Protein AF-A0A7C4AN97-F1 (afdb_monomer)

Mean predicted aligned error: 13.32 Å

Radius of gyration: 24.74 Å; Cα contacts (8 Å, |Δi|>4): 175; chains: 1; bounding box: 71×52×69 Å

Structure (mmCIF, N/CA/C/O backbone):
data_AF-A0A7C4AN97-F1
#
_entry.id   AF-A0A7C4AN97-F1
#
loop_
_atom_site.group_PDB
_atom_site.id
_atom_site.type_symbol
_atom_site.label_atom_id
_atom_site.label_alt_id
_atom_site.label_comp_id
_atom_site.label_asym_id
_atom_site.label_entity_id
_atom_site.label_seq_id
_atom_site.pdbx_PDB_ins_code
_atom_site.Cartn_x
_atom_site.Cartn_y
_atom_site.Cartn_z
_atom_site.occupancy
_atom_site.B_iso_or_equiv
_atom_site.auth_seq_id
_atom_site.auth_comp_id
_atom_site.auth_asym_id
_atom_site.auth_atom_id
_atom_site.pdbx_PDB_model_num
ATOM 1 N N . MET A 1 1 ? 55.559 36.599 -54.447 1.00 41.19 1 MET A N 1
ATOM 2 C CA . MET A 1 1 ? 54.504 36.939 -53.469 1.00 41.19 1 MET A CA 1
ATOM 3 C C . MET A 1 1 ? 53.638 35.705 -53.299 1.00 41.19 1 MET A C 1
ATOM 5 O O . MET A 1 1 ? 52.957 35.329 -54.240 1.00 41.19 1 MET A O 1
ATOM 9 N N . GLN A 1 2 ? 53.794 34.996 -52.181 1.00 38.94 2 GLN A N 1
ATOM 10 C CA . GLN A 1 2 ? 53.101 33.735 -51.903 1.00 38.94 2 GLN A CA 1
ATOM 11 C C . GLN A 1 2 ? 51.831 34.022 -51.096 1.00 38.94 2 GLN A C 1
ATOM 13 O O . GLN A 1 2 ? 51.881 34.724 -50.089 1.00 38.94 2 GLN A O 1
ATOM 18 N N . HIS A 1 3 ? 50.699 33.504 -51.571 1.00 38.19 3 HIS A N 1
ATOM 19 C CA . HIS A 1 3 ? 49.417 33.540 -50.875 1.00 38.19 3 HIS A CA 1
ATOM 20 C C . HIS A 1 3 ? 49.404 32.491 -49.753 1.00 38.19 3 HIS A C 1
ATOM 22 O O . HIS A 1 3 ? 49.655 31.316 -50.010 1.00 38.19 3 HIS A O 1
ATOM 28 N N . TYR A 1 4 ? 49.073 32.904 -48.529 1.00 45.25 4 TYR A N 1
ATOM 29 C CA . TYR A 1 4 ? 48.691 31.995 -47.446 1.00 45.25 4 TYR A CA 1
ATOM 30 C C . TYR A 1 4 ? 47.183 31.718 -47.534 1.00 45.25 4 TYR A C 1
ATOM 32 O O . TYR A 1 4 ? 46.414 32.683 -47.496 1.00 45.25 4 TYR A O 1
ATOM 40 N N . PRO A 1 5 ? 46.716 30.458 -47.617 1.00 48.88 5 PRO A N 1
ATOM 41 C CA . PRO A 1 5 ? 45.322 30.155 -47.351 1.00 48.88 5 PRO A CA 1
ATOM 42 C C . PRO A 1 5 ? 45.073 29.969 -45.849 1.00 48.88 5 PRO A C 1
ATOM 44 O O . PRO A 1 5 ? 45.893 29.441 -45.098 1.00 48.88 5 PRO A O 1
ATOM 47 N N . LEU A 1 6 ? 43.905 30.468 -45.45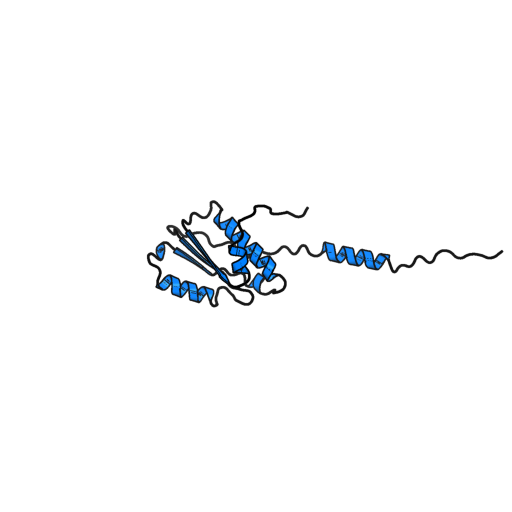9 1.00 47.91 6 LEU A N 1
ATOM 48 C CA . LEU A 1 6 ? 43.354 30.572 -44.119 1.00 47.91 6 LEU A CA 1
ATOM 49 C C . LEU A 1 6 ? 43.103 29.220 -43.437 1.00 47.91 6 LEU A C 1
ATOM 51 O O . LEU A 1 6 ? 42.719 28.238 -44.066 1.00 47.91 6 LEU A O 1
ATOM 55 N N . ALA A 1 7 ? 43.269 29.267 -42.114 1.00 50.62 7 ALA A N 1
ATOM 56 C CA . ALA A 1 7 ? 42.651 28.461 -41.065 1.00 50.62 7 ALA A CA 1
ATOM 57 C C . ALA A 1 7 ? 41.600 27.422 -41.509 1.00 50.62 7 ALA A C 1
ATOM 59 O O . ALA A 1 7 ? 40.458 27.751 -41.834 1.00 50.62 7 ALA A O 1
ATOM 60 N N . ALA A 1 8 ? 41.959 26.144 -41.384 1.00 46.72 8 ALA A N 1
ATOM 61 C CA . ALA A 1 8 ? 41.003 25.047 -41.351 1.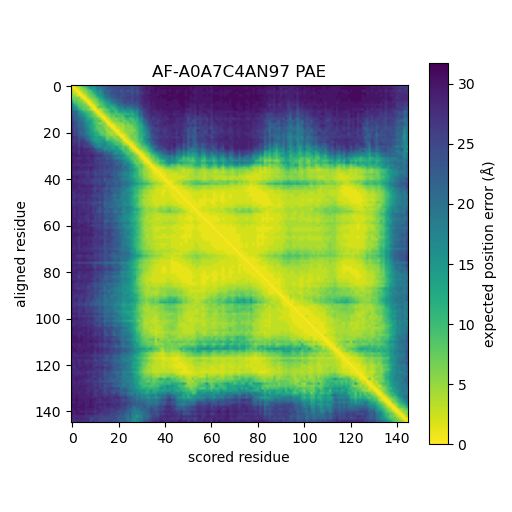00 46.72 8 ALA A CA 1
ATOM 62 C C . ALA A 1 8 ? 40.346 24.993 -39.961 1.00 46.72 8 ALA A C 1
ATOM 64 O O . ALA A 1 8 ? 40.874 24.400 -39.020 1.00 46.72 8 ALA A O 1
ATOM 65 N N . HIS A 1 9 ? 39.187 25.634 -39.817 1.00 51.19 9 HIS A N 1
ATOM 66 C CA . HIS A 1 9 ? 38.305 25.400 -38.677 1.00 51.19 9 HIS A CA 1
ATOM 67 C C . HIS A 1 9 ? 37.758 23.970 -38.771 1.00 51.19 9 HIS A C 1
ATOM 69 O O . HIS A 1 9 ? 36.922 23.680 -39.622 1.00 51.19 9 HIS A O 1
ATOM 75 N N . HIS A 1 10 ? 38.255 23.070 -37.917 1.00 49.03 10 HIS A N 1
ATOM 76 C CA . HIS A 1 10 ? 37.788 21.686 -37.805 1.00 49.03 10 HIS A CA 1
ATOM 77 C C . HIS A 1 10 ? 36.321 21.644 -37.320 1.00 49.03 10 HIS A C 1
ATOM 79 O O . HIS A 1 10 ? 36.063 21.957 -36.156 1.00 49.03 10 HIS A O 1
ATOM 85 N N . PRO A 1 11 ? 35.353 21.187 -38.139 1.00 48.72 11 PRO A N 1
ATOM 86 C CA . PRO A 1 11 ? 33.931 21.158 -37.771 1.00 48.72 11 PRO A CA 1
ATOM 87 C C . PRO A 1 11 ? 33.554 20.016 -36.804 1.00 48.72 11 PRO A C 1
ATOM 89 O O . PRO A 1 11 ? 32.382 19.813 -36.503 1.00 48.72 11 PRO A O 1
ATOM 92 N N . TRP A 1 12 ? 34.533 19.262 -36.296 1.00 48.84 12 TRP A N 1
ATOM 93 C CA . TRP A 1 12 ? 34.304 18.033 -35.526 1.00 48.84 12 TRP A CA 1
ATOM 94 C C . TRP A 1 12 ? 34.112 18.265 -34.021 1.00 48.84 12 TRP A C 1
ATOM 96 O O . TRP A 1 12 ? 33.539 17.420 -33.343 1.00 48.84 12 TRP A O 1
ATOM 106 N N . VAL A 1 13 ? 34.543 19.412 -33.484 1.00 51.00 13 VAL A N 1
ATOM 107 C CA . VAL A 1 13 ? 34.443 19.694 -32.036 1.00 51.00 13 VAL A CA 1
ATOM 108 C C . VAL A 1 13 ? 33.049 20.210 -31.651 1.00 51.00 13 VAL A C 1
ATOM 110 O O . VAL A 1 13 ? 32.546 19.897 -30.574 1.00 51.00 13 VAL A O 1
ATOM 113 N N . GLY A 1 14 ? 32.383 20.945 -32.549 1.00 43.78 14 GLY A N 1
ATOM 114 C CA . GLY A 1 14 ? 31.044 21.495 -32.298 1.00 43.78 14 GLY A CA 1
ATOM 115 C C . GLY A 1 14 ? 29.944 20.431 -32.251 1.00 43.78 14 GLY A C 1
ATOM 116 O O . GLY A 1 14 ? 29.023 20.534 -31.445 1.00 43.78 14 GLY A O 1
ATOM 117 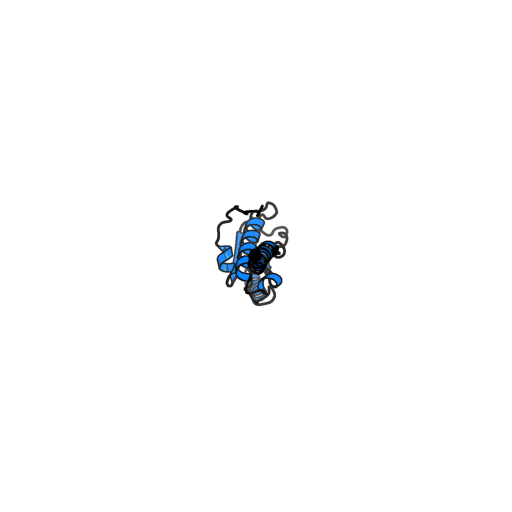N N . PHE A 1 15 ? 30.068 19.373 -33.057 1.00 49.69 15 PHE A N 1
ATOM 118 C CA . PHE A 1 15 ? 29.077 18.294 -33.111 1.00 49.69 15 PHE A CA 1
ATOM 119 C C . PHE A 1 15 ? 29.022 17.485 -31.805 1.00 49.69 15 PHE A C 1
ATOM 121 O O . PHE A 1 15 ? 27.940 17.146 -31.330 1.00 49.69 15 PHE A O 1
ATOM 128 N N . SER A 1 16 ? 30.178 17.244 -31.179 1.00 53.06 16 SER A N 1
ATOM 129 C CA . SER A 1 16 ? 30.275 16.483 -29.928 1.00 53.06 16 SER A CA 1
ATOM 130 C C . SER A 1 16 ? 29.702 17.231 -28.721 1.00 53.06 16 SER A C 1
ATOM 132 O O . SER A 1 16 ? 29.134 16.603 -27.830 1.00 53.06 16 SER A O 1
ATOM 134 N N . LEU A 1 17 ? 29.804 18.565 -28.689 1.00 51.66 17 LEU A N 1
ATOM 135 C CA . LEU A 1 17 ? 29.290 19.369 -27.573 1.00 51.66 17 LEU A CA 1
ATOM 136 C C . LEU A 1 17 ? 27.756 19.493 -27.610 1.00 51.66 17 LEU A C 1
ATOM 138 O O . LEU A 1 17 ? 27.102 19.418 -26.572 1.00 51.66 17 LEU A O 1
ATOM 142 N N . VAL A 1 18 ? 27.177 19.633 -28.808 1.00 54.16 18 VAL A N 1
ATOM 143 C CA . VAL A 1 18 ? 25.718 19.720 -29.002 1.00 54.16 18 VAL A CA 1
ATOM 144 C C . VAL A 1 18 ? 25.039 18.383 -28.693 1.00 54.16 18 VAL A C 1
ATOM 146 O O . VAL A 1 18 ? 23.981 18.365 -28.066 1.00 54.16 18 VAL A O 1
ATOM 149 N N . LEU A 1 19 ? 25.671 17.259 -29.049 1.00 52.88 19 LEU A N 1
ATOM 150 C CA . LEU A 1 19 ? 25.157 15.928 -28.722 1.00 52.88 19 LEU A CA 1
ATOM 151 C C . LEU A 1 19 ? 25.176 15.660 -27.204 1.00 52.88 19 LEU A C 1
ATOM 153 O O . LEU A 1 19 ? 24.236 15.071 -26.679 1.00 52.88 19 LEU A O 1
ATOM 157 N N . LEU A 1 20 ? 26.197 16.145 -26.483 1.00 51.44 20 LEU A N 1
ATOM 158 C CA . LEU A 1 20 ? 26.283 16.005 -25.024 1.00 51.44 20 LEU A CA 1
ATOM 159 C C . LEU A 1 20 ? 25.188 16.813 -24.304 1.00 51.44 20 LEU A C 1
ATOM 161 O O . LEU A 1 20 ? 24.565 16.305 -23.376 1.00 51.44 20 LEU A O 1
ATOM 165 N N . PHE A 1 21 ? 24.902 18.040 -24.757 1.00 50.22 21 PHE A N 1
ATOM 166 C CA . PHE A 1 21 ? 23.818 18.865 -24.202 1.00 50.22 21 PHE A CA 1
ATOM 167 C C . PHE A 1 21 ? 22.423 18.292 -24.496 1.00 50.22 21 PHE A C 1
ATOM 169 O O . PHE A 1 21 ? 21.538 18.373 -23.644 1.00 50.22 21 PHE A O 1
ATOM 176 N N . ALA A 1 22 ? 22.228 17.659 -25.657 1.00 53.34 22 ALA A N 1
ATOM 177 C CA . ALA A 1 22 ? 20.962 17.012 -26.005 1.00 53.34 22 ALA A CA 1
ATOM 178 C C . ALA A 1 22 ? 20.646 15.791 -25.116 1.00 53.34 22 ALA A C 1
ATOM 180 O O . ALA A 1 22 ? 19.479 15.538 -24.824 1.00 53.34 22 ALA A O 1
ATOM 181 N N . ILE A 1 23 ? 21.666 15.070 -24.630 1.00 53.88 23 ILE A N 1
ATOM 182 C CA . ILE A 1 23 ? 21.483 13.930 -23.711 1.00 53.88 23 ILE A CA 1
ATOM 183 C C . ILE A 1 23 ? 21.048 14.402 -22.311 1.00 53.88 23 ILE A C 1
ATOM 185 O O . ILE A 1 23 ? 20.265 13.721 -21.652 1.00 53.88 23 ILE A O 1
ATOM 189 N N . PHE A 1 24 ? 21.488 15.584 -21.862 1.00 49.88 24 PHE A N 1
ATOM 190 C CA . PHE A 1 24 ? 21.114 16.124 -20.546 1.00 49.88 24 PHE A CA 1
ATOM 191 C C . PHE A 1 24 ? 19.706 16.733 -20.498 1.00 49.88 24 PHE A C 1
ATOM 193 O O . PHE A 1 24 ? 19.064 16.681 -19.453 1.00 49.88 24 PHE A O 1
ATOM 200 N N . ALA A 1 25 ? 19.195 17.270 -21.610 1.00 48.84 25 ALA A N 1
ATOM 201 C CA . ALA A 1 25 ? 17.865 17.888 -21.652 1.00 48.84 25 ALA A CA 1
ATOM 202 C C . ALA A 1 25 ? 16.700 16.875 -21.738 1.00 48.84 25 ALA A C 1
ATOM 204 O O . ALA A 1 25 ? 15.544 17.259 -21.572 1.00 48.84 25 ALA A O 1
ATOM 205 N N . GLY A 1 26 ? 16.981 15.593 -22.008 1.00 39.09 26 GLY A N 1
ATOM 206 C CA . GLY A 1 26 ? 15.960 14.579 -22.303 1.00 39.09 26 GLY A CA 1
ATOM 207 C C . GLY A 1 26 ? 15.466 13.727 -21.128 1.00 39.09 26 GLY A C 1
ATOM 208 O O . GLY A 1 26 ? 14.475 13.023 -21.287 1.00 39.09 26 GLY A O 1
ATOM 209 N N . SER A 1 27 ? 16.107 13.766 -19.956 1.00 45.34 27 SER A N 1
ATOM 210 C CA . SER A 1 27 ? 15.848 12.775 -18.890 1.00 45.34 27 SER A CA 1
ATOM 211 C C . SER A 1 27 ? 15.011 13.293 -17.720 1.00 45.34 27 SER A C 1
ATOM 213 O O . SER A 1 27 ? 15.143 12.810 -16.597 1.00 45.34 27 SER A O 1
ATOM 215 N N . CYS A 1 28 ? 14.105 14.239 -17.970 1.00 44.44 28 CYS A N 1
ATOM 216 C CA . CYS A 1 28 ? 13.001 14.511 -17.049 1.00 44.44 28 CYS A CA 1
ATOM 217 C C . CYS A 1 28 ? 11.871 13.506 -17.320 1.00 44.44 28 CYS A C 1
ATOM 219 O O . CYS A 1 28 ? 10.795 13.854 -17.800 1.00 44.44 28 CYS A O 1
ATOM 221 N N . SER A 1 29 ? 12.127 12.223 -17.066 1.00 49.88 29 SER A N 1
ATOM 222 C CA . SER A 1 29 ? 11.057 11.231 -16.997 1.00 49.88 29 SER A CA 1
ATOM 223 C C . SER A 1 29 ? 10.256 11.519 -15.733 1.00 49.88 29 SER A C 1
ATOM 225 O O . SER A 1 29 ? 10.754 11.318 -14.626 1.00 49.88 29 SER A O 1
ATOM 227 N N . THR A 1 30 ? 9.040 12.046 -15.895 1.00 51.59 30 THR A N 1
ATOM 228 C CA . THR A 1 30 ? 8.080 12.191 -14.800 1.00 51.59 30 THR A CA 1
ATOM 229 C C . THR A 1 30 ? 7.771 10.795 -14.281 1.00 51.59 30 THR A C 1
ATOM 231 O O . THR A 1 30 ? 7.022 10.036 -14.896 1.00 51.59 30 THR A O 1
ATOM 234 N N . GLU A 1 31 ? 8.428 10.430 -13.187 1.00 57.41 31 GLU A N 1
ATOM 235 C CA . GLU A 1 31 ? 8.224 9.157 -12.518 1.00 57.41 31 GLU A CA 1
ATOM 236 C C . GLU A 1 31 ? 6.765 9.110 -12.066 1.00 57.41 31 GLU A C 1
ATOM 238 O O . GLU A 1 31 ? 6.333 9.858 -11.187 1.00 57.41 31 GLU A O 1
ATOM 243 N N . THR A 1 32 ? 5.965 8.314 -12.773 1.00 60.28 32 THR A N 1
ATOM 244 C CA . THR A 1 32 ? 4.542 8.185 -12.477 1.00 60.28 32 THR A CA 1
ATOM 245 C C . THR A 1 32 ? 4.440 7.300 -11.251 1.00 60.28 32 THR A C 1
ATOM 247 O O . THR A 1 32 ? 4.524 6.077 -11.350 1.00 60.28 32 THR A O 1
ATOM 250 N N . ILE A 1 33 ? 4.317 7.929 -10.084 1.00 65.00 33 ILE A N 1
ATOM 251 C CA . ILE A 1 33 ? 4.027 7.204 -8.852 1.00 65.00 33 ILE A CA 1
ATOM 252 C C . ILE A 1 33 ? 2.655 6.527 -9.039 1.00 65.00 33 ILE A C 1
ATOM 254 O O . ILE A 1 33 ? 1.722 7.184 -9.517 1.00 65.00 33 ILE A O 1
ATOM 258 N N . PRO A 1 34 ? 2.529 5.223 -8.730 1.00 67.56 34 PRO A N 1
ATOM 259 C CA . PRO A 1 34 ? 1.272 4.496 -8.810 1.00 67.56 34 PRO A CA 1
ATOM 260 C C . PRO A 1 34 ? 0.166 5.154 -7.984 1.00 67.56 34 PRO A C 1
ATOM 262 O O . PRO A 1 34 ? 0.394 6.055 -7.173 1.00 67.56 34 PRO A O 1
ATOM 265 N N . ALA A 1 35 ? -1.056 4.674 -8.210 1.00 69.25 35 ALA A N 1
ATOM 266 C CA . ALA A 1 35 ? -2.258 5.219 -7.604 1.00 69.25 35 ALA A CA 1
ATOM 267 C C . ALA A 1 35 ? -2.130 5.369 -6.071 1.00 69.25 35 ALA A C 1
ATOM 269 O O . ALA A 1 35 ? -1.455 4.565 -5.416 1.00 69.25 35 ALA A O 1
ATOM 270 N N . PRO A 1 36 ? -2.776 6.394 -5.488 1.00 75.50 36 PRO A N 1
ATOM 271 C CA . PRO A 1 36 ? -2.807 6.572 -4.041 1.00 75.50 36 PRO A CA 1
ATOM 272 C C . PRO A 1 36 ? -3.412 5.345 -3.343 1.00 75.50 36 PRO A C 1
ATOM 274 O O . PRO A 1 36 ? -4.179 4.591 -3.947 1.00 75.50 36 PRO A O 1
ATOM 277 N N . LEU A 1 37 ? -3.124 5.176 -2.044 1.00 81.06 37 LEU A N 1
ATOM 278 C CA . LEU A 1 37 ? -3.879 4.239 -1.201 1.00 81.06 37 LEU A CA 1
ATOM 279 C C . LEU A 1 37 ? -5.390 4.484 -1.364 1.00 81.06 37 LEU A C 1
ATOM 281 O O . LEU A 1 37 ? -5.800 5.641 -1.533 1.00 81.06 37 LEU A O 1
ATOM 285 N N . PRO A 1 38 ? -6.213 3.422 -1.317 1.00 84.00 38 PRO A N 1
ATOM 286 C CA . PRO A 1 38 ? -7.658 3.567 -1.361 1.00 84.00 38 PRO A CA 1
ATOM 287 C C . PRO A 1 38 ? -8.155 4.358 -0.149 1.00 84.00 38 PRO A C 1
ATOM 289 O O . PRO A 1 38 ? -7.548 4.322 0.923 1.00 84.00 38 PRO A O 1
ATOM 292 N N . ALA A 1 39 ? -9.286 5.045 -0.320 1.00 87.88 39 ALA A N 1
ATOM 293 C CA . ALA A 1 39 ? -9.929 5.771 0.768 1.00 87.88 39 ALA A CA 1
ATOM 294 C C . ALA A 1 39 ? -10.222 4.838 1.953 1.00 87.88 39 ALA A C 1
ATOM 296 O O . ALA A 1 39 ? -10.660 3.701 1.765 1.00 87.88 39 ALA A O 1
ATOM 297 N N . GLN A 1 40 ? -9.998 5.345 3.165 1.00 89.69 40 GLN A N 1
ATOM 298 C CA . GLN A 1 40 ? -10.302 4.627 4.398 1.00 89.69 40 GLN A CA 1
ATOM 299 C C . GLN A 1 40 ? -11.795 4.295 4.474 1.00 89.69 40 GLN A C 1
ATOM 301 O O . GLN A 1 40 ? -12.648 5.156 4.230 1.00 89.69 40 GLN A O 1
ATOM 306 N N . ARG A 1 41 ? -12.123 3.042 4.811 1.00 91.19 41 ARG A N 1
ATOM 307 C CA . ARG A 1 41 ? -13.520 2.641 5.010 1.00 91.19 41 ARG A CA 1
ATOM 308 C C . ARG A 1 41 ? -14.075 3.235 6.304 1.00 91.19 41 ARG A C 1
ATOM 310 O O . ARG A 1 41 ? -13.360 3.506 7.263 1.00 91.19 41 ARG A O 1
ATOM 317 N N . ALA A 1 42 ? -15.393 3.418 6.350 1.00 86.69 42 ALA A N 1
ATOM 318 C CA . ALA A 1 42 ? -16.049 3.835 7.582 1.00 86.69 42 ALA A CA 1
ATOM 319 C C . ALA A 1 42 ? -15.774 2.811 8.698 1.00 86.69 42 ALA A C 1
ATOM 321 O O . ALA A 1 42 ? -15.904 1.607 8.480 1.00 86.69 42 ALA A O 1
ATOM 322 N N . HIS A 1 43 ? -15.434 3.309 9.889 1.00 86.75 43 HIS A N 1
ATOM 323 C CA . HIS A 1 43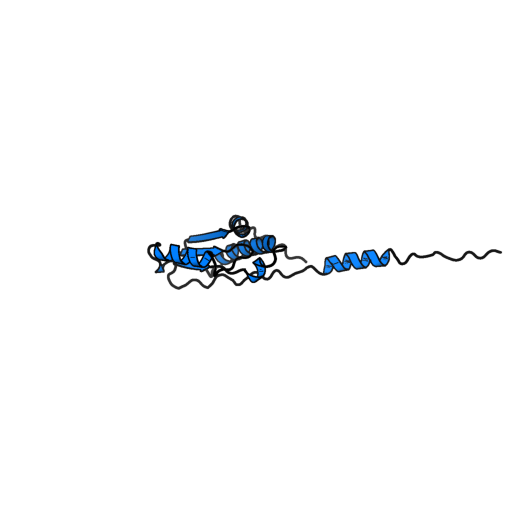 ? -15.185 2.524 11.105 1.00 86.75 43 HIS A CA 1
ATOM 324 C C . HIS A 1 43 ? -13.929 1.634 11.105 1.00 86.75 43 HIS A C 1
ATOM 326 O O . HIS A 1 43 ? -13.712 0.930 12.091 1.00 86.75 43 HIS A O 1
ATOM 332 N N . THR A 1 44 ? -13.068 1.695 10.083 1.00 93.06 44 THR A N 1
ATOM 333 C CA . THR A 1 44 ? -11.742 1.069 10.167 1.00 93.06 44 THR A CA 1
ATOM 334 C C . THR A 1 44 ? -10.792 1.951 10.970 1.00 93.06 44 THR A C 1
ATOM 336 O O . THR A 1 44 ? -10.805 3.177 10.867 1.00 93.06 44 THR A O 1
ATOM 339 N N . GLN A 1 45 ? -9.982 1.317 11.809 1.00 93.00 45 GLN A N 1
ATOM 340 C CA . GLN A 1 45 ? -9.019 1.959 12.708 1.00 93.00 45 GLN A CA 1
ATOM 341 C C . GLN A 1 45 ? -7.584 1.584 12.349 1.00 93.00 45 GLN A C 1
ATOM 343 O O . GLN A 1 45 ? -6.648 2.319 12.663 1.00 93.00 45 GLN A O 1
ATOM 348 N N . TYR A 1 46 ? -7.397 0.459 11.663 1.00 92.00 46 TYR A N 1
ATOM 349 C CA . TYR A 1 46 ? -6.090 -0.089 11.348 1.00 92.00 46 TYR A CA 1
ATOM 350 C C . TYR A 1 46 ? -5.954 -0.342 9.851 1.00 92.00 46 TYR A C 1
ATOM 352 O O . TYR A 1 46 ? -6.925 -0.675 9.178 1.00 92.00 46 TYR A O 1
ATOM 360 N N . LEU A 1 47 ? -4.735 -0.225 9.337 1.00 91.38 47 LEU A N 1
ATOM 361 C CA . LEU A 1 47 ? -4.416 -0.524 7.945 1.00 91.38 47 LEU A CA 1
ATOM 362 C C . LEU A 1 47 ? -3.203 -1.449 7.881 1.00 91.38 47 LEU A C 1
ATOM 364 O O . LEU A 1 47 ? -2.168 -1.182 8.494 1.00 91.38 47 LEU A O 1
ATOM 368 N N . LEU A 1 48 ? -3.322 -2.514 7.097 1.00 92.06 48 LEU A N 1
ATOM 369 C CA . LEU A 1 48 ? -2.213 -3.348 6.659 1.00 92.06 48 LEU A CA 1
ATOM 370 C C . LEU A 1 48 ? -2.014 -3.162 5.154 1.00 92.06 48 LEU A C 1
ATOM 372 O O . LEU A 1 48 ? -2.887 -3.503 4.357 1.00 92.06 48 LEU A O 1
ATOM 376 N N . VAL A 1 49 ? -0.844 -2.657 4.773 1.00 91.31 49 VAL A N 1
ATOM 377 C CA . VAL A 1 49 ? -0.414 -2.542 3.379 1.00 91.31 49 VAL A CA 1
ATOM 378 C C . VAL A 1 49 ? 0.683 -3.566 3.115 1.00 91.31 49 VAL A C 1
ATOM 380 O O . VAL A 1 49 ? 1.682 -3.614 3.834 1.00 91.31 49 VAL A O 1
ATOM 383 N N . VAL A 1 50 ? 0.521 -4.365 2.067 1.00 92.56 50 VAL A N 1
ATOM 384 C CA . VAL A 1 50 ? 1.538 -5.301 1.584 1.00 92.56 50 VAL A CA 1
ATOM 385 C C . VAL A 1 50 ? 1.956 -4.866 0.189 1.00 92.56 50 VAL A C 1
ATOM 387 O O . VAL A 1 50 ? 1.113 -4.710 -0.692 1.00 92.56 50 VAL A O 1
ATOM 390 N N . VAL A 1 51 ? 3.252 -4.642 -0.005 1.00 90.12 51 VAL A N 1
ATOM 391 C CA . VAL A 1 51 ? 3.808 -4.118 -1.254 1.00 90.12 51 VAL A CA 1
ATOM 392 C C . VAL A 1 51 ? 4.767 -5.132 -1.856 1.00 90.12 51 VAL A C 1
ATOM 394 O O . VAL A 1 51 ? 5.711 -5.587 -1.199 1.00 90.12 51 VAL A O 1
ATOM 397 N N . HIS A 1 52 ? 4.528 -5.468 -3.121 1.00 90.38 52 HIS A N 1
ATOM 398 C CA . HIS A 1 52 ? 5.315 -6.461 -3.840 1.00 90.38 52 HIS A CA 1
ATOM 399 C C . HIS A 1 52 ? 6.713 -5.958 -4.240 1.00 90.38 52 HIS A C 1
ATOM 401 O O . HIS A 1 52 ? 7.004 -4.765 -4.155 1.00 90.38 52 HIS A O 1
ATOM 407 N N . GLY A 1 53 ? 7.598 -6.863 -4.668 1.00 86.75 53 GLY A N 1
ATOM 408 C CA . GLY A 1 53 ? 8.922 -6.513 -5.195 1.00 86.75 53 GLY A CA 1
ATOM 409 C C . GLY A 1 53 ? 8.923 -6.276 -6.711 1.00 86.75 53 GLY A C 1
ATOM 410 O O . GLY A 1 53 ? 7.894 -6.376 -7.376 1.00 86.75 53 GLY A O 1
ATOM 411 N N . SER A 1 54 ? 10.098 -5.987 -7.278 1.00 83.94 54 SER A N 1
ATOM 412 C CA . SER A 1 54 ? 10.266 -5.925 -8.739 1.00 83.94 54 SER A CA 1
ATOM 413 C C . SER A 1 54 ? 10.033 -7.293 -9.382 1.00 83.94 54 SER A C 1
ATOM 415 O O . SER A 1 54 ? 10.615 -8.285 -8.947 1.00 83.94 54 SER A O 1
ATOM 417 N N . GLY A 1 55 ? 9.215 -7.323 -10.437 1.00 83.19 55 GLY A N 1
ATOM 418 C CA . GLY A 1 55 ? 8.847 -8.544 -11.162 1.00 83.19 55 GLY A CA 1
ATOM 419 C C . GLY A 1 55 ? 7.629 -9.290 -10.608 1.00 83.19 55 GLY A C 1
ATOM 420 O O . GLY A 1 55 ? 7.178 -10.222 -11.264 1.00 83.19 55 GLY A O 1
ATOM 421 N N . ASP A 1 56 ? 7.096 -8.856 -9.467 1.00 89.56 56 ASP A N 1
ATOM 422 C CA . ASP A 1 56 ? 5.841 -9.345 -8.892 1.00 89.56 56 ASP A CA 1
ATOM 423 C C . ASP A 1 56 ? 4.690 -8.359 -9.184 1.00 89.56 56 ASP A C 1
ATOM 425 O O . ASP A 1 56 ? 4.901 -7.247 -9.682 1.00 89.56 56 ASP A O 1
ATOM 429 N N . THR A 1 57 ? 3.476 -8.748 -8.805 1.00 91.19 57 THR A N 1
ATOM 430 C CA . THR A 1 57 ? 2.258 -7.934 -8.802 1.00 91.19 57 THR A CA 1
ATOM 431 C C . THR A 1 57 ? 1.533 -8.033 -7.457 1.00 91.19 57 THR A C 1
ATOM 433 O O . THR A 1 57 ? 1.823 -8.892 -6.620 1.00 91.19 57 THR A O 1
ATOM 436 N N . ALA A 1 58 ? 0.537 -7.171 -7.240 1.00 93.12 58 ALA A N 1
ATOM 437 C CA . ALA A 1 58 ? -0.325 -7.246 -6.058 1.00 93.12 58 ALA A CA 1
ATOM 438 C C . ALA A 1 58 ? -1.142 -8.551 -5.969 1.00 93.12 58 ALA A C 1
ATOM 440 O O . ALA A 1 58 ? -1.541 -8.940 -4.871 1.00 93.12 58 ALA A O 1
ATOM 441 N N . ALA A 1 59 ? -1.387 -9.219 -7.102 1.00 94.56 59 ALA A N 1
ATOM 442 C CA . ALA A 1 59 ? -2.178 -10.445 -7.179 1.00 94.56 59 ALA A CA 1
ATOM 443 C C . ALA A 1 59 ? -1.378 -11.721 -6.860 1.00 94.56 59 ALA A C 1
ATOM 445 O O . ALA A 1 59 ? -1.982 -12.783 -6.731 1.00 94.56 59 ALA A O 1
ATOM 446 N N . ASP A 1 60 ? -0.052 -11.622 -6.737 1.00 94.19 60 ASP A N 1
ATOM 447 C CA . ASP A 1 60 ? 0.815 -12.750 -6.396 1.00 94.19 60 ASP A CA 1
ATOM 448 C C . ASP A 1 60 ? 0.812 -12.991 -4.870 1.00 94.19 60 ASP A C 1
ATOM 450 O O . ASP A 1 60 ? -0.224 -12.975 -4.201 1.00 94.19 60 ASP A O 1
ATOM 454 N N . TRP A 1 61 ? 1.990 -13.158 -4.269 1.00 94.06 61 TRP A N 1
ATOM 455 C CA . TRP A 1 61 ? 2.137 -13.390 -2.834 1.00 94.06 61 TRP A CA 1
ATOM 456 C C . TRP A 1 61 ? 1.518 -12.317 -1.909 1.00 94.06 61 TRP A C 1
ATOM 458 O O . TRP A 1 61 ? 1.148 -12.685 -0.789 1.00 94.06 61 TRP A O 1
ATOM 468 N N . PRO A 1 62 ? 1.369 -11.021 -2.278 1.00 95.38 62 PRO A N 1
ATOM 469 C CA . PRO A 1 62 ? 0.724 -10.058 -1.387 1.00 95.38 62 PRO A CA 1
ATOM 470 C C . PRO A 1 62 ? -0.734 -10.413 -1.095 1.00 95.38 62 PRO A C 1
ATOM 472 O O . PRO A 1 62 ? -1.151 -10.358 0.063 1.00 95.38 62 PRO A O 1
ATOM 475 N N . ALA A 1 63 ? -1.496 -10.812 -2.119 1.00 95.50 63 ALA A N 1
ATOM 476 C CA . ALA A 1 63 ? -2.889 -11.221 -1.966 1.00 95.50 63 ALA A CA 1
ATOM 477 C C . ALA A 1 63 ? -3.010 -12.443 -1.042 1.00 95.50 63 ALA A C 1
ATOM 479 O O . ALA A 1 63 ? -3.839 -12.446 -0.129 1.00 95.50 63 ALA A O 1
ATOM 480 N N . ASP A 1 64 ? -2.120 -13.425 -1.205 1.00 95.62 64 ASP A N 1
ATOM 481 C CA . ASP A 1 64 ? -2.067 -14.617 -0.356 1.00 95.62 64 ASP A CA 1
ATOM 482 C C . ASP A 1 64 ? -1.784 -14.277 1.114 1.00 95.62 64 ASP A C 1
ATOM 484 O O . ASP A 1 64 ? -2.400 -14.844 2.022 1.00 95.62 64 ASP A O 1
ATOM 488 N N . ILE A 1 65 ? -0.860 -13.345 1.378 1.00 94.75 65 ILE A N 1
ATOM 489 C CA . ILE A 1 65 ? -0.576 -12.884 2.744 1.00 94.75 65 ILE A CA 1
ATOM 490 C C . ILE A 1 65 ? -1.804 -12.208 3.339 1.00 94.75 65 ILE A C 1
ATOM 492 O O . ILE A 1 65 ? -2.187 -12.537 4.462 1.00 94.75 65 ILE A O 1
ATOM 496 N N . LEU A 1 66 ? -2.438 -11.295 2.605 1.00 96.00 66 LEU A N 1
ATOM 497 C CA . LEU A 1 66 ? -3.618 -10.593 3.103 1.00 96.00 66 LEU A CA 1
ATOM 498 C C . LEU A 1 66 ? -4.762 -11.556 3.402 1.00 96.00 66 LEU A C 1
ATOM 500 O O . LEU A 1 66 ? -5.388 -11.430 4.450 1.00 96.00 66 LEU A O 1
ATOM 504 N N . 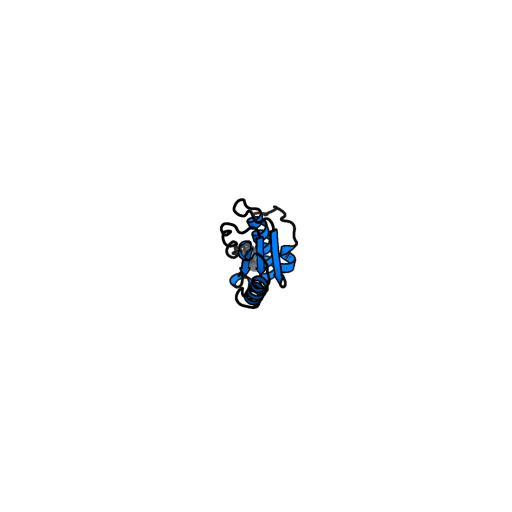GLN A 1 67 ? -4.991 -12.553 2.545 1.00 95.94 67 GLN A N 1
ATOM 505 C CA . GLN A 1 67 ? -6.002 -13.578 2.786 1.00 95.94 67 GLN A CA 1
ATOM 506 C C . GLN A 1 67 ? -5.710 -14.367 4.070 1.00 95.94 67 GLN A C 1
ATOM 508 O O . GLN A 1 67 ? -6.610 -14.600 4.878 1.00 95.94 67 GLN A O 1
ATOM 513 N N . ARG A 1 68 ? -4.448 -14.756 4.289 1.00 96.19 68 ARG A N 1
ATOM 514 C CA . ARG A 1 68 ? -4.031 -15.500 5.488 1.00 96.19 68 ARG A CA 1
ATOM 515 C C . ARG A 1 68 ? -4.136 -14.661 6.756 1.00 96.19 68 ARG A C 1
ATOM 517 O O . ARG A 1 68 ? -4.585 -15.181 7.770 1.00 96.19 68 ARG A O 1
ATOM 524 N N . VAL A 1 69 ? -3.749 -13.386 6.704 1.00 94.94 69 VAL A N 1
ATOM 525 C CA . VAL A 1 69 ? -3.862 -12.466 7.845 1.00 94.94 69 VAL A CA 1
ATOM 526 C C . VAL A 1 69 ? -5.329 -12.195 8.171 1.00 94.94 69 VAL A C 1
ATOM 528 O O . VAL A 1 69 ? -5.727 -12.321 9.326 1.00 94.94 69 VAL A O 1
ATOM 531 N N . ALA A 1 70 ? -6.147 -11.895 7.163 1.00 94.25 70 ALA A N 1
ATOM 532 C CA . ALA A 1 70 ? -7.576 -11.653 7.327 1.00 94.25 70 ALA A CA 1
ATOM 533 C C . ALA A 1 70 ? -8.309 -12.844 7.967 1.00 94.25 70 ALA A C 1
ATOM 535 O O . ALA A 1 70 ? -9.258 -12.644 8.715 1.00 94.25 70 ALA A O 1
ATOM 536 N N . ALA A 1 71 ? -7.851 -14.073 7.715 1.00 95.06 71 ALA A N 1
ATOM 537 C CA . ALA A 1 71 ? -8.440 -15.283 8.285 1.00 95.06 71 ALA A CA 1
ATOM 538 C C . ALA A 1 71 ? -8.131 -15.503 9.778 1.00 95.06 71 ALA A C 1
ATOM 540 O O . ALA A 1 71 ? -8.794 -16.324 10.409 1.00 95.06 71 ALA A O 1
ATOM 541 N N . VAL A 1 72 ? -7.118 -14.829 10.337 1.00 95.25 72 VAL A N 1
ATOM 542 C CA . VAL A 1 72 ? -6.653 -15.060 11.721 1.00 95.25 72 VAL A CA 1
ATOM 543 C C . VAL A 1 72 ? -6.723 -13.824 12.610 1.00 95.25 72 VAL A C 1
ATOM 545 O O . VAL A 1 72 ? -6.567 -13.936 13.823 1.00 95.25 72 VAL A O 1
ATOM 548 N N . VAL A 1 73 ? -6.915 -12.645 12.025 1.00 93.75 73 VAL A N 1
ATOM 549 C CA . VAL A 1 73 ? -6.984 -11.386 12.763 1.00 93.75 73 VAL A CA 1
ATOM 550 C C . VAL A 1 73 ? -8.349 -11.233 13.431 1.00 93.75 73 VAL A C 1
ATOM 552 O O . VAL A 1 73 ? -9.398 -11.360 12.801 1.00 93.75 73 VAL A O 1
ATOM 555 N N . GLU A 1 74 ? -8.335 -10.954 14.728 1.00 93.56 74 GLU A N 1
ATOM 556 C CA . GLU A 1 74 ? -9.545 -10.593 15.462 1.00 93.56 74 GLU A CA 1
ATOM 557 C C . GLU A 1 74 ? -10.022 -9.199 15.038 1.00 93.56 74 GLU A C 1
ATOM 559 O O . GLU A 1 74 ? -9.218 -8.336 14.675 1.00 93.56 74 GLU A O 1
ATOM 564 N N . HIS A 1 75 ? -11.335 -8.970 15.105 1.00 93.00 75 HIS A N 1
ATOM 565 C CA . HIS A 1 75 ? -11.949 -7.693 14.733 1.00 93.00 75 HIS A CA 1
ATOM 566 C C . HIS A 1 75 ? -11.599 -7.231 13.312 1.00 93.00 75 HIS A C 1
ATOM 568 O O . HIS A 1 75 ? -11.233 -6.074 13.090 1.00 93.00 75 HIS A O 1
ATOM 574 N N . GLN A 1 76 ? -11.684 -8.140 12.335 1.00 93.50 76 GLN A N 1
ATOM 575 C CA .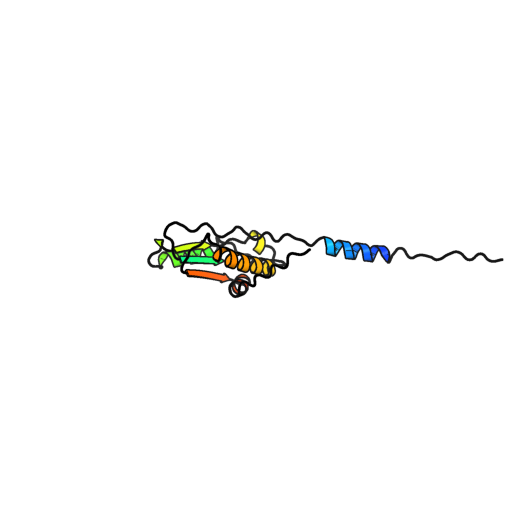 GLN A 1 76 ? -11.372 -7.875 10.926 1.00 93.50 76 GLN A CA 1
ATOM 576 C C . GLN A 1 76 ? -12.092 -6.627 10.376 1.00 93.50 76 GLN A C 1
ATOM 578 O O . GLN A 1 76 ? -11.556 -5.929 9.517 1.00 93.50 76 GLN A O 1
ATOM 583 N N . GLU A 1 77 ? -13.280 -6.305 10.890 1.00 94.06 77 GLU A N 1
ATOM 584 C CA . GLU A 1 77 ? -14.054 -5.111 10.552 1.00 94.06 77 GLU A CA 1
ATOM 585 C C . GLU A 1 77 ? -13.318 -3.789 10.820 1.00 94.06 77 GLU A C 1
ATOM 587 O O . GLU A 1 77 ? -13.589 -2.804 10.134 1.00 94.06 77 GLU A O 1
ATOM 592 N N . LEU A 1 78 ? -12.368 -3.771 11.762 1.00 95.50 78 LEU A N 1
ATOM 593 C CA . LEU A 1 78 ? -11.554 -2.600 12.098 1.00 95.50 78 LEU A CA 1
ATOM 594 C C . LEU A 1 78 ? -10.343 -2.426 11.171 1.00 95.50 78 LEU A C 1
ATOM 596 O O . LEU A 1 78 ? -9.663 -1.402 11.257 1.00 95.50 78 LEU A O 1
ATOM 600 N N . TRP A 1 79 ? -10.050 -3.396 10.304 1.00 94.56 79 TRP A N 1
ATOM 601 C CA . TRP A 1 79 ? -8.849 -3.408 9.470 1.00 94.56 79 TRP A CA 1
ATOM 602 C C . TRP A 1 79 ? -9.159 -3.156 8.005 1.00 94.56 79 TRP A C 1
ATOM 604 O O . TRP A 1 79 ? -10.001 -3.834 7.420 1.00 94.56 79 TRP A O 1
ATOM 614 N N . ASP A 1 80 ? -8.401 -2.258 7.385 1.00 94.19 80 ASP A N 1
ATOM 615 C CA . ASP A 1 80 ? -8.212 -2.199 5.942 1.00 94.19 80 ASP A CA 1
ATOM 616 C C . ASP A 1 80 ? -7.001 -3.038 5.512 1.00 94.19 80 ASP A C 1
ATOM 618 O O . ASP A 1 80 ? -5.933 -2.983 6.122 1.00 94.19 80 ASP A O 1
ATOM 622 N N . PHE A 1 81 ? -7.178 -3.822 4.448 1.00 94.06 81 PHE A N 1
ATOM 623 C CA . PHE A 1 81 ? -6.158 -4.697 3.868 1.00 94.06 81 PHE A CA 1
ATOM 624 C C . PHE A 1 81 ? -5.900 -4.266 2.430 1.00 94.06 81 PHE A C 1
ATOM 626 O O . PHE A 1 81 ? -6.817 -4.271 1.610 1.00 94.06 81 PHE A O 1
ATOM 633 N N . VAL A 1 82 ? -4.661 -3.892 2.120 1.00 93.44 82 VAL A N 1
ATOM 634 C CA . VAL A 1 82 ? -4.298 -3.351 0.807 1.00 93.44 82 VAL A CA 1
ATOM 635 C C . VAL A 1 82 ? -3.098 -4.098 0.249 1.00 93.44 82 VAL A C 1
ATOM 637 O O . VAL A 1 82 ? -2.009 -4.045 0.817 1.00 93.44 82 VAL A O 1
ATOM 640 N N . ALA A 1 83 ? -3.289 -4.764 -0.890 1.00 94.00 83 ALA A N 1
ATOM 641 C CA . ALA A 1 83 ? -2.187 -5.215 -1.729 1.00 94.00 83 ALA A CA 1
ATOM 642 C C . ALA A 1 83 ? -1.862 -4.061 -2.677 1.00 94.00 83 ALA A C 1
ATOM 644 O O . ALA A 1 83 ? -2.659 -3.732 -3.554 1.00 94.00 83 ALA A O 1
ATOM 645 N N . TYR A 1 84 ? -0.739 -3.388 -2.442 1.00 90.38 84 TYR A N 1
ATOM 646 C CA . TYR A 1 84 ? -0.372 -2.208 -3.212 1.00 90.38 84 TYR A CA 1
ATOM 647 C C . TYR A 1 84 ? 0.300 -2.622 -4.517 1.00 90.38 84 TYR A C 1
ATOM 649 O O . TYR A 1 84 ? 1.362 -3.251 -4.501 1.00 90.38 84 TYR A O 1
ATOM 657 N N . ASP A 1 85 ? -0.328 -2.264 -5.634 1.00 90.25 85 ASP A N 1
ATOM 658 C CA . ASP A 1 85 ? 0.169 -2.573 -6.968 1.00 90.25 85 ASP A CA 1
ATOM 659 C C . ASP A 1 85 ? 1.009 -1.421 -7.518 1.00 90.25 85 ASP A C 1
ATOM 661 O O . ASP A 1 85 ? 0.531 -0.300 -7.706 1.00 90.25 85 ASP A O 1
ATOM 665 N N . TRP A 1 86 ? 2.269 -1.723 -7.803 1.00 87.06 86 TRP A N 1
ATOM 666 C CA . TRP A 1 86 ? 3.182 -0.843 -8.522 1.00 87.06 86 TRP A CA 1
ATOM 667 C C . TRP A 1 86 ? 3.844 -1.563 -9.696 1.00 87.06 86 TRP A C 1
ATOM 669 O O . TRP A 1 86 ? 4.884 -1.122 -10.1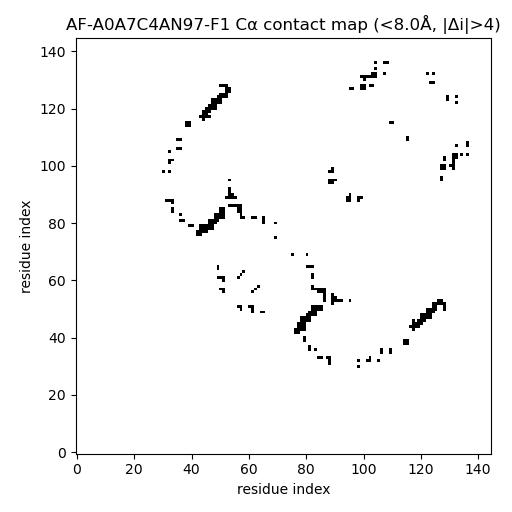78 1.00 87.06 86 TRP A O 1
ATOM 679 N N . SER A 1 87 ? 3.256 -2.664 -10.173 1.00 88.56 87 SER A N 1
ATOM 680 C CA . SER A 1 87 ? 3.794 -3.527 -11.233 1.00 88.56 87 SER A CA 1
ATOM 681 C C . SER A 1 87 ? 4.204 -2.770 -12.497 1.00 88.56 87 SER A C 1
ATOM 683 O O . SER A 1 87 ? 5.238 -3.084 -13.088 1.00 88.56 87 SER A O 1
ATOM 685 N N . SER A 1 88 ? 3.467 -1.718 -12.866 1.00 82.94 88 SER A N 1
ATOM 686 C CA . SER A 1 88 ? 3.799 -0.840 -13.996 1.00 82.94 88 SER A CA 1
ATOM 687 C C . SER A 1 88 ? 5.173 -0.174 -13.856 1.00 82.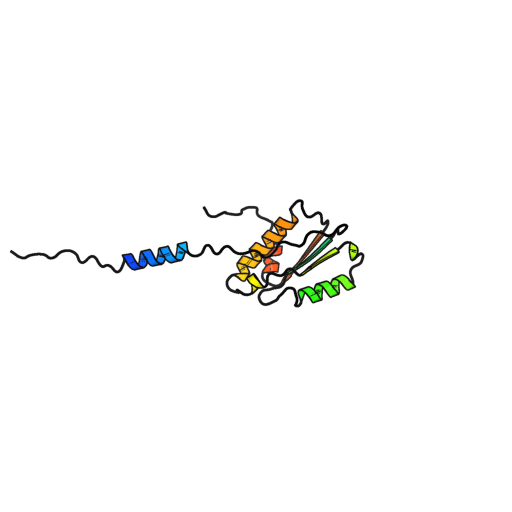94 88 SER A C 1
ATOM 689 O O . SER A 1 88 ? 5.918 -0.097 -14.829 1.00 82.94 88 SER A O 1
ATOM 691 N N . ALA A 1 89 ? 5.525 0.259 -12.647 1.00 79.00 89 ALA A N 1
ATOM 692 C CA . ALA A 1 89 ? 6.829 0.819 -12.308 1.00 79.00 89 ALA A CA 1
ATOM 693 C C . ALA A 1 89 ? 7.866 -0.270 -11.984 1.00 79.00 89 ALA A C 1
ATOM 695 O O . ALA A 1 89 ? 9.044 -0.145 -12.307 1.00 79.00 89 ALA A O 1
ATOM 696 N N . ALA A 1 90 ? 7.428 -1.366 -11.370 1.00 82.44 90 ALA A N 1
ATOM 697 C CA . ALA A 1 90 ? 8.287 -2.453 -10.919 1.00 82.44 90 ALA A CA 1
ATOM 698 C C . ALA A 1 90 ? 8.872 -3.286 -12.077 1.00 82.44 90 ALA A C 1
ATOM 700 O O . ALA A 1 90 ? 9.863 -3.999 -11.878 1.00 82.44 90 ALA A O 1
ATOM 701 N N . ALA A 1 91 ? 8.256 -3.218 -13.264 1.00 81.56 91 ALA A N 1
ATOM 702 C CA . ALA A 1 91 ? 8.681 -3.917 -14.475 1.00 81.56 91 ALA A CA 1
ATOM 703 C C . ALA A 1 91 ? 10.032 -3.418 -15.017 1.00 81.56 91 ALA A C 1
ATOM 705 O O . ALA A 1 91 ? 10.812 -4.215 -15.549 1.00 81.56 91 ALA A O 1
ATOM 706 N N . ASP A 1 92 ? 10.341 -2.128 -14.858 1.00 82.31 92 ASP A N 1
ATOM 707 C CA . ASP A 1 92 ? 11.632 -1.574 -15.262 1.00 82.31 92 ASP A CA 1
ATOM 708 C C . ASP A 1 92 ? 12.657 -1.687 -14.129 1.00 82.31 92 ASP A C 1
ATOM 710 O O . ASP A 1 92 ? 12.746 -0.860 -13.223 1.00 82.31 92 ASP A O 1
ATOM 714 N N . LYS A 1 93 ? 13.502 -2.716 -14.211 1.00 75.38 93 LYS A N 1
ATOM 715 C CA . LYS A 1 93 ? 14.548 -2.981 -13.214 1.00 75.38 93 LYS A CA 1
ATOM 716 C C . LYS A 1 93 ? 15.572 -1.851 -13.077 1.00 75.38 93 LYS A C 1
ATOM 718 O O . LYS A 1 93 ? 16.192 -1.747 -12.020 1.00 75.38 93 LYS A O 1
ATOM 723 N N . ALA A 1 94 ? 15.781 -1.034 -14.113 1.00 77.81 94 ALA A N 1
ATOM 724 C CA . ALA A 1 94 ? 16.757 0.054 -14.067 1.00 77.81 94 ALA A CA 1
ATOM 725 C C . ALA A 1 94 ? 16.278 1.225 -13.196 1.00 77.81 94 ALA A C 1
ATOM 727 O O . ALA A 1 94 ? 17.097 1.943 -12.615 1.00 77.81 94 ALA A O 1
ATOM 728 N N . THR A 1 95 ? 14.961 1.409 -13.086 1.00 76.44 95 THR A N 1
ATOM 729 C CA . THR A 1 95 ? 14.337 2.511 -12.343 1.00 76.44 95 THR A CA 1
ATOM 730 C C . THR A 1 95 ? 13.641 2.053 -11.067 1.00 76.44 95 THR A C 1
ATOM 732 O O . THR A 1 95 ? 13.579 2.843 -10.128 1.00 76.44 95 THR A O 1
ATOM 735 N N . ALA A 1 96 ? 13.273 0.770 -10.954 1.00 76.69 96 ALA A N 1
ATOM 736 C CA . ALA A 1 96 ? 12.546 0.184 -9.823 1.00 76.69 96 ALA A CA 1
ATOM 737 C C . ALA A 1 96 ? 13.104 0.563 -8.443 1.00 76.69 96 ALA A C 1
ATOM 739 O O . ALA A 1 96 ? 12.344 0.725 -7.491 1.00 76.69 96 ALA A O 1
ATOM 740 N N . ALA A 1 97 ? 14.424 0.730 -8.327 1.00 77.31 97 ALA A N 1
ATOM 741 C CA . ALA A 1 97 ? 15.051 1.169 -7.087 1.00 77.31 97 ALA A CA 1
ATOM 742 C C . ALA A 1 97 ? 14.625 2.578 -6.656 1.00 77.31 97 ALA A C 1
ATOM 744 O O . ALA A 1 97 ? 14.249 2.807 -5.507 1.00 77.31 97 ALA A O 1
ATOM 745 N N . ARG A 1 98 ? 14.683 3.513 -7.602 1.00 77.69 98 ARG A N 1
ATOM 746 C CA . ARG A 1 98 ? 14.303 4.912 -7.416 1.00 77.69 98 ARG A CA 1
ATOM 747 C C . ARG A 1 98 ? 12.793 5.040 -7.266 1.00 77.69 98 ARG A C 1
ATOM 749 O O . ARG A 1 98 ? 12.335 5.700 -6.338 1.00 77.69 98 ARG A O 1
ATOM 756 N N . THR A 1 99 ? 12.037 4.334 -8.104 1.00 78.25 99 THR A N 1
ATOM 757 C CA . THR A 1 99 ? 10.576 4.383 -8.061 1.00 78.25 99 THR A CA 1
ATOM 758 C C . THR A 1 99 ? 10.040 3.799 -6.769 1.00 78.25 99 THR A C 1
ATOM 760 O O . THR A 1 99 ? 9.143 4.372 -6.160 1.00 78.25 99 THR A O 1
ATOM 763 N N . GLY A 1 100 ? 10.623 2.693 -6.300 1.00 77.00 100 GLY A N 1
ATOM 764 C CA . GLY A 1 100 ? 10.248 2.086 -5.029 1.00 77.00 100 GLY A CA 1
ATOM 765 C C . GLY A 1 100 ? 10.491 3.009 -3.834 1.00 77.00 100 GLY A C 1
ATOM 766 O O . GLY A 1 100 ? 9.667 3.052 -2.920 1.00 77.00 100 GLY A O 1
ATOM 767 N N . LEU A 1 101 ? 11.568 3.803 -3.864 1.00 77.38 101 LEU A N 1
ATOM 768 C CA . LEU A 1 101 ? 11.802 4.846 -2.865 1.00 77.38 101 LEU A CA 1
ATOM 769 C C . LEU A 1 101 ? 10.719 5.930 -2.913 1.00 77.38 101 LEU A C 1
ATOM 771 O O . LEU A 1 101 ? 10.091 6.200 -1.891 1.00 77.38 101 LEU A O 1
ATOM 775 N N . ALA A 1 102 ? 10.451 6.483 -4.098 1.00 78.69 102 ALA A N 1
ATOM 776 C CA . ALA A 1 102 ? 9.428 7.511 -4.287 1.00 78.69 102 ALA A CA 1
ATOM 777 C C . ALA A 1 102 ? 8.027 7.028 -3.857 1.00 78.69 102 ALA A C 1
ATOM 779 O O . ALA A 1 102 ? 7.259 7.776 -3.255 1.00 78.69 102 ALA A O 1
ATOM 780 N N . ILE A 1 103 ? 7.709 5.753 -4.102 1.00 78.31 103 ILE A N 1
ATOM 781 C CA . ILE A 1 103 ? 6.482 5.103 -3.623 1.00 78.31 103 ILE A CA 1
ATOM 782 C C . ILE A 1 103 ? 6.438 5.069 -2.097 1.00 78.31 103 ILE A C 1
ATOM 784 O O . ILE A 1 103 ? 5.430 5.458 -1.512 1.00 78.31 103 ILE A O 1
ATOM 788 N N . GLY A 1 104 ? 7.514 4.631 -1.437 1.00 75.94 104 GLY A N 1
ATOM 789 C CA . GLY A 1 104 ? 7.576 4.612 0.026 1.00 75.94 104 GLY A CA 1
ATOM 790 C C . GLY A 1 104 ? 7.353 5.999 0.639 1.00 75.94 104 GLY A C 1
ATOM 791 O O . GLY A 1 104 ? 6.565 6.141 1.576 1.00 75.94 104 GLY A O 1
ATOM 792 N N . GLU A 1 105 ? 7.969 7.033 0.062 1.00 76.75 105 GLU A N 1
ATOM 793 C CA . GLU A 1 105 ? 7.789 8.431 0.477 1.00 76.75 105 GLU A CA 1
ATOM 794 C C . GLU A 1 105 ? 6.355 8.932 0.253 1.00 76.75 105 GLU A C 1
ATOM 796 O O . GLU A 1 105 ? 5.773 9.583 1.130 1.00 76.75 105 GLU A O 1
ATOM 801 N N . ALA A 1 106 ? 5.759 8.608 -0.897 1.00 76.31 106 ALA A N 1
ATOM 802 C CA . ALA A 1 106 ? 4.385 8.976 -1.220 1.00 76.31 106 ALA A CA 1
ATOM 803 C C . ALA A 1 106 ? 3.385 8.303 -0.273 1.00 76.31 106 ALA A C 1
ATOM 805 O O . ALA A 1 106 ? 2.495 8.975 0.247 1.00 76.31 106 ALA A O 1
ATOM 806 N N . LEU A 1 107 ? 3.567 7.014 0.026 1.00 76.75 107 LEU A N 1
ATOM 807 C CA . LEU A 1 107 ? 2.747 6.280 0.992 1.00 76.75 107 LEU A CA 1
ATOM 808 C C . LEU A 1 107 ? 2.877 6.868 2.404 1.00 76.75 107 LEU A C 1
ATOM 810 O O . LEU A 1 107 ? 1.872 7.050 3.095 1.00 76.75 107 LEU A O 1
ATOM 814 N N . GLY A 1 108 ? 4.097 7.225 2.819 1.00 73.69 108 GLY A N 1
ATOM 815 C CA . GLY A 1 108 ? 4.347 7.901 4.094 1.00 73.69 108 GLY A CA 1
ATOM 816 C C . GLY A 1 108 ? 3.677 9.277 4.182 1.00 73.69 108 GLY A C 1
ATOM 817 O O . GLY A 1 108 ? 3.054 9.599 5.194 1.00 73.69 108 GLY A O 1
ATOM 818 N N . THR A 1 109 ? 3.742 10.064 3.107 1.00 74.62 109 THR A N 1
ATOM 819 C CA . THR A 1 109 ? 3.104 11.388 3.018 1.00 74.62 109 THR A CA 1
ATOM 820 C C . THR A 1 109 ? 1.583 11.279 2.985 1.00 74.62 109 THR A C 1
ATOM 822 O O . THR A 1 109 ? 0.890 12.015 3.683 1.00 74.62 109 THR A O 1
ATOM 825 N N . GLN A 1 110 ? 1.046 10.337 2.211 1.00 73.44 110 GLN A N 1
ATOM 826 C CA . GLN A 1 110 ? -0.388 10.104 2.107 1.00 73.44 110 GLN A CA 1
ATOM 827 C C . GLN A 1 110 ? -0.976 9.687 3.456 1.00 73.44 110 GLN A C 1
ATOM 829 O O . GLN A 1 110 ? -2.014 10.216 3.852 1.00 73.44 110 GLN A O 1
ATOM 834 N N . ARG A 1 111 ? -0.280 8.822 4.202 1.00 70.44 111 ARG A N 1
ATOM 835 C CA . ARG A 1 111 ? -0.621 8.505 5.593 1.00 70.44 111 ARG A CA 1
ATOM 836 C C . ARG A 1 111 ? -0.727 9.757 6.468 1.00 70.44 111 ARG A C 1
ATOM 838 O O . ARG A 1 111 ? -1.578 9.800 7.345 1.00 70.44 111 ARG A O 1
ATOM 845 N N . ALA A 1 112 ? 0.169 10.723 6.285 1.00 69.50 112 ALA A N 1
ATOM 846 C CA . ALA A 1 112 ? 0.205 11.940 7.091 1.00 69.50 112 ALA A CA 1
ATOM 847 C C . ALA A 1 112 ? -0.856 12.979 6.677 1.00 69.50 112 ALA A C 1
ATOM 849 O O . ALA A 1 112 ? -0.967 14.019 7.323 1.00 69.50 112 ALA A O 1
ATOM 850 N N . SER A 1 113 ? -1.617 12.729 5.606 1.00 73.38 113 SER A N 1
ATOM 851 C CA . SER A 1 113 ? -2.678 13.632 5.158 1.00 73.38 113 SER A CA 1
ATOM 852 C C . SER A 1 113 ? -3.943 13.511 6.014 1.00 73.38 113 SER A C 1
ATOM 854 O O . SER A 1 113 ? -4.261 12.440 6.522 1.00 73.38 113 SER A O 1
ATOM 856 N N . GLU A 1 114 ? -4.716 14.598 6.102 1.00 68.94 114 GLU A N 1
ATOM 857 C CA . GLU A 1 114 ? -5.979 14.677 6.864 1.00 68.94 114 GLU A CA 1
ATOM 858 C C . GLU A 1 114 ? -7.063 13.687 6.390 1.00 68.94 114 GLU A C 1
ATOM 860 O O . GLU A 1 114 ? -8.065 13.483 7.069 1.00 68.94 114 GLU A O 1
ATOM 865 N N . ASN A 1 115 ? -6.859 13.044 5.236 1.00 77.12 115 ASN A N 1
ATOM 866 C CA . ASN A 1 115 ? -7.783 12.071 4.655 1.00 77.12 115 ASN A CA 1
ATOM 867 C C . ASN A 1 115 ? -7.698 10.677 5.301 1.00 77.12 115 ASN A C 1
ATOM 869 O O . ASN A 1 115 ? -8.504 9.811 4.962 1.00 77.12 115 ASN A O 1
ATOM 873 N N . TYR A 1 116 ? -6.727 10.447 6.190 1.00 81.81 116 TYR A N 1
ATOM 874 C CA . TYR A 1 116 ? -6.518 9.173 6.873 1.00 81.81 116 TYR A CA 1
ATOM 875 C C . TYR A 1 116 ? -6.399 9.383 8.382 1.00 81.81 116 TYR A C 1
ATOM 877 O O . TYR A 1 116 ? -5.620 10.208 8.849 1.00 81.81 116 TYR A O 1
ATOM 885 N N . SER A 1 117 ? -7.153 8.602 9.152 1.00 86.94 117 SER A N 1
ATOM 886 C CA . SER A 1 117 ? -7.203 8.670 10.618 1.00 86.94 117 SER A CA 1
ATOM 887 C C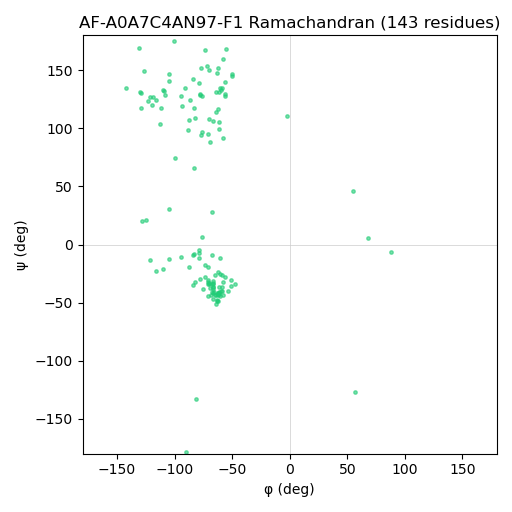 . SER A 1 117 ? -6.904 7.328 11.291 1.00 86.94 117 SER A C 1
ATOM 889 O O . SER A 1 117 ? -7.268 7.117 12.446 1.00 86.94 117 SER A O 1
ATOM 891 N N . TYR A 1 118 ? -6.235 6.412 10.583 1.00 86.62 118 TYR A N 1
ATOM 892 C CA . TYR A 1 118 ? -5.824 5.129 11.148 1.00 86.62 118 TYR A CA 1
ATOM 893 C C . TYR A 1 118 ? -4.963 5.317 12.404 1.00 86.62 118 TYR A C 1
ATOM 895 O O . TYR A 1 118 ? -3.933 5.992 12.380 1.00 86.62 118 TYR A O 1
ATOM 903 N N . GLU A 1 119 ? -5.329 4.628 13.482 1.00 88.75 119 GLU A N 1
ATOM 904 C CA . GLU A 1 119 ? -4.549 4.562 14.719 1.00 88.75 119 GLU A CA 1
ATOM 905 C C . GLU A 1 119 ? -3.221 3.827 14.505 1.00 88.75 119 GLU A C 1
ATOM 907 O O . GLU A 1 119 ? -2.200 4.145 15.121 1.00 88.75 119 GLU A O 1
ATOM 912 N N . ARG A 1 120 ? -3.223 2.824 13.618 1.00 85.62 120 ARG A N 1
ATOM 913 C CA . ARG A 1 120 ? -2.045 2.018 13.293 1.00 85.62 120 ARG A CA 1
ATOM 914 C C . ARG A 1 120 ? -2.002 1.672 11.816 1.00 85.62 120 ARG A C 1
ATOM 916 O O . ARG A 1 120 ? -2.979 1.194 11.250 1.00 85.62 120 ARG A O 1
ATOM 923 N N . ILE A 1 121 ? -0.816 1.824 11.234 1.00 84.81 121 ILE A N 1
ATOM 924 C CA . ILE A 1 121 ? -0.504 1.363 9.883 1.00 84.81 121 ILE A CA 1
ATOM 925 C C . ILE A 1 121 ? 0.658 0.383 9.974 1.00 84.81 121 ILE A C 1
ATOM 927 O O . ILE A 1 121 ? 1.693 0.695 10.565 1.00 84.81 121 ILE A O 1
ATOM 931 N N . GLN A 1 122 ? 0.471 -0.797 9.399 1.00 87.44 122 GLN A N 1
ATOM 932 C CA . GLN A 1 122 ? 1.506 -1.803 9.216 1.00 87.44 122 GLN A CA 1
ATOM 933 C C . GLN A 1 122 ? 1.835 -1.900 7.734 1.00 87.44 122 GLN A C 1
ATOM 935 O O . GLN A 1 122 ? 0.937 -1.973 6.898 1.00 87.44 122 GLN A O 1
ATOM 940 N N . LEU A 1 123 ? 3.126 -1.892 7.420 1.00 86.44 123 LEU A N 1
ATOM 941 C CA . LEU A 1 123 ? 3.627 -1.973 6.058 1.00 86.44 123 LEU A CA 1
ATOM 942 C C . LEU A 1 123 ? 4.557 -3.179 5.953 1.00 86.44 123 LEU A C 1
ATOM 944 O O . LEU A 1 123 ? 5.529 -3.281 6.700 1.00 86.44 123 LEU A O 1
ATOM 948 N N . ILE A 1 124 ? 4.251 -4.084 5.029 1.00 87.50 124 ILE A N 1
ATOM 949 C CA . ILE A 1 124 ? 5.096 -5.226 4.684 1.00 87.50 124 ILE A CA 1
ATOM 950 C C . ILE A 1 124 ? 5.598 -4.989 3.264 1.00 87.50 124 ILE A C 1
ATOM 952 O O . ILE A 1 124 ? 4.852 -5.140 2.301 1.00 87.50 124 ILE A O 1
ATOM 956 N N . GLY A 1 125 ? 6.857 -4.580 3.140 1.00 84.88 125 GLY A N 1
ATOM 957 C CA . GLY A 1 125 ? 7.530 -4.407 1.855 1.00 84.88 125 GLY A CA 1
ATOM 958 C C . GLY A 1 125 ? 8.516 -5.538 1.591 1.00 84.88 125 GLY A C 1
ATOM 959 O O . GLY A 1 125 ? 9.234 -5.956 2.499 1.00 84.88 125 GLY A O 1
ATOM 960 N N . HIS A 1 126 ? 8.593 -6.006 0.347 1.00 81.88 126 HIS A N 1
ATOM 961 C CA . HIS A 1 126 ? 9.643 -6.924 -0.099 1.00 81.88 126 HIS A CA 1
ATOM 962 C C . HIS A 1 126 ? 10.684 -6.201 -0.962 1.00 81.88 126 HIS A C 1
ATOM 964 O O . HIS A 1 126 ? 10.359 -5.299 -1.738 1.00 81.88 126 HIS A O 1
ATOM 970 N N . SER A 1 127 ? 11.943 -6.640 -0.868 1.00 81.12 127 SER A N 1
ATOM 971 C CA . SER A 1 127 ? 13.054 -6.125 -1.673 1.00 81.12 127 SER A CA 1
ATOM 972 C C . SER A 1 127 ? 13.217 -4.605 -1.511 1.00 81.12 127 SER A C 1
ATOM 974 O O . SER A 1 127 ? 13.323 -4.113 -0.389 1.00 81.12 127 SER A O 1
ATOM 976 N N . ILE A 1 128 ? 13.243 -3.849 -2.607 1.00 71.00 128 ILE A N 1
ATOM 977 C CA . ILE A 1 128 ? 13.582 -2.426 -2.588 1.00 71.00 128 ILE A CA 1
ATOM 978 C C . ILE A 1 128 ? 12.579 -1.551 -1.826 1.00 71.00 128 ILE A C 1
ATOM 980 O O . ILE A 1 128 ? 12.958 -0.521 -1.270 1.00 71.00 128 ILE A O 1
ATOM 984 N N . ILE A 1 129 ? 11.321 -1.992 -1.731 1.00 69.56 129 ILE A N 1
ATOM 985 C CA . ILE A 1 129 ? 10.281 -1.288 -0.975 1.00 69.56 129 ILE A CA 1
ATOM 986 C C . ILE A 1 129 ? 10.521 -1.381 0.537 1.00 69.56 129 ILE A C 1
ATOM 988 O O . ILE A 1 129 ? 10.210 -0.439 1.268 1.00 69.56 129 ILE A O 1
ATOM 992 N N . ALA A 1 130 ? 11.134 -2.468 1.022 1.00 66.31 130 ALA A N 1
ATOM 993 C CA . ALA A 1 130 ? 11.472 -2.601 2.440 1.00 66.31 130 ALA A CA 1
ATOM 994 C C . ALA A 1 130 ? 12.422 -1.478 2.888 1.00 66.31 130 ALA A C 1
ATOM 996 O O . ALA A 1 130 ? 12.233 -0.876 3.943 1.00 66.31 130 ALA A O 1
ATOM 997 N N . THR A 1 131 ? 13.395 -1.123 2.048 1.00 61.31 131 THR A N 1
ATOM 998 C CA . THR A 1 131 ? 14.344 -0.040 2.332 1.00 61.31 131 THR A CA 1
ATOM 999 C C . THR A 1 131 ? 13.664 1.333 2.359 1.00 61.31 131 THR A C 1
ATOM 1001 O O . THR A 1 131 ? 14.000 2.171 3.194 1.00 61.31 131 THR A O 1
ATOM 1004 N N . ALA A 1 132 ? 12.676 1.553 1.487 1.00 57.75 132 ALA A N 1
ATOM 1005 C CA . ALA A 1 132 ? 11.931 2.809 1.395 1.00 57.75 132 ALA A CA 1
ATOM 1006 C C . ALA A 1 132 ? 10.996 3.039 2.595 1.00 57.75 132 ALA A C 1
ATOM 1008 O O . ALA A 1 132 ? 10.840 4.162 3.062 1.00 57.75 132 ALA A O 1
ATOM 1009 N N . SER A 1 133 ? 10.422 1.964 3.145 1.00 56.06 133 SER A N 1
ATOM 1010 C CA . SER A 1 133 ? 9.480 2.018 4.273 1.00 56.06 133 SER A CA 1
ATOM 1011 C C . SER A 1 133 ? 10.067 2.470 5.621 1.00 56.06 133 SER A C 1
ATOM 1013 O O . SER A 1 133 ? 9.316 2.706 6.566 1.00 56.06 133 SER A O 1
ATOM 1015 N N . VAL A 1 134 ? 11.396 2.597 5.721 1.00 50.81 134 VAL A N 1
ATOM 1016 C CA . VAL A 1 134 ? 12.121 2.928 6.963 1.00 50.81 134 VAL A CA 1
ATOM 1017 C C . VAL A 1 134 ? 12.623 4.378 6.978 1.00 50.81 134 VAL A C 1
ATOM 1019 O O . VAL A 1 134 ? 13.028 4.876 8.030 1.00 50.81 134 VAL A O 1
ATOM 1022 N N . GLN A 1 135 ? 12.603 5.089 5.846 1.00 46.28 135 GLN A N 1
ATOM 1023 C CA . GLN A 1 135 ? 13.146 6.445 5.806 1.00 46.28 135 GLN A CA 1
ATOM 1024 C C . GLN A 1 135 ? 12.156 7.454 6.418 1.00 46.28 135 GLN A C 1
ATOM 1026 O O . GLN A 1 135 ? 10.979 7.462 6.053 1.00 46.28 135 GLN A O 1
ATOM 1031 N N . PRO A 1 136 ? 12.596 8.307 7.365 1.00 40.66 136 PRO A N 1
ATOM 1032 C CA . PRO A 1 136 ? 11.762 9.388 7.867 1.00 40.66 136 PRO A CA 1
ATOM 1033 C C . PRO A 1 136 ? 11.420 10.314 6.700 1.00 40.66 136 PRO A C 1
ATOM 1035 O O . PRO A 1 136 ? 12.303 10.654 5.915 1.00 40.66 136 PRO A O 1
ATOM 1038 N N . VAL A 1 137 ? 10.148 10.710 6.599 1.00 43.81 137 VAL A N 1
ATOM 1039 C CA . VAL A 1 137 ? 9.646 11.645 5.584 1.00 43.81 137 VAL A CA 1
ATOM 1040 C C . VAL A 1 137 ? 10.428 12.956 5.710 1.00 43.81 137 VAL A C 1
ATOM 1042 O O . VAL A 1 137 ? 10.099 13.824 6.515 1.00 43.81 137 VAL A O 1
ATOM 1045 N N . SER A 1 138 ? 11.523 13.080 4.962 1.00 39.62 138 SER A N 1
ATOM 1046 C CA . SER A 1 138 ? 12.285 14.314 4.856 1.00 39.62 138 SER A CA 1
ATOM 1047 C C . SER A 1 138 ? 11.561 15.161 3.827 1.00 39.62 138 SER A C 1
ATOM 1049 O O . SER A 1 138 ? 11.554 14.848 2.642 1.00 39.62 138 SER A O 1
ATOM 1051 N N . SER A 1 139 ? 10.911 16.228 4.278 1.00 36.72 139 SER A N 1
ATOM 1052 C CA . SER A 1 139 ? 10.082 17.126 3.468 1.00 36.72 139 SER A CA 1
ATOM 1053 C C . SER A 1 139 ? 10.865 17.966 2.442 1.00 36.72 139 SER A C 1
ATOM 1055 O O . SER A 1 139 ? 10.443 19.066 2.093 1.00 36.72 139 SER A O 1
ATOM 1057 N N . THR A 1 140 ? 12.008 17.490 1.945 1.00 36.84 140 THR A N 1
ATOM 1058 C CA . THR A 1 140 ? 12.802 18.186 0.929 1.00 36.84 140 THR A CA 1
ATOM 1059 C C . THR A 1 140 ? 12.519 17.588 -0.442 1.00 36.84 140 THR A C 1
ATOM 1061 O O . THR A 1 140 ? 13.346 16.889 -1.021 1.00 36.84 140 THR A O 1
ATOM 1064 N N . VAL A 1 141 ? 11.344 17.896 -0.993 1.00 36.41 141 VAL A N 1
ATOM 1065 C CA . VAL A 1 141 ? 11.130 17.772 -2.437 1.00 36.41 141 VAL A CA 1
ATOM 1066 C C . VAL A 1 141 ? 11.942 18.887 -3.090 1.00 36.41 141 VAL A C 1
ATOM 1068 O O . VAL A 1 141 ? 11.492 20.030 -3.184 1.00 36.41 141 VAL A O 1
ATOM 1071 N N . MET A 1 142 ? 13.166 18.579 -3.516 1.00 31.03 142 MET A N 1
ATOM 1072 C CA . MET A 1 142 ? 13.917 19.455 -4.408 1.00 31.03 142 MET A CA 1
ATOM 1073 C C . MET A 1 142 ? 13.218 19.424 -5.771 1.00 31.03 142 MET A C 1
ATOM 1075 O O . MET A 1 142 ? 13.501 18.584 -6.620 1.00 31.03 142 MET A O 1
ATOM 1079 N N . ARG A 1 143 ? 12.239 20.317 -5.955 1.00 33.09 143 ARG A N 1
ATOM 1080 C CA . ARG A 1 143 ? 11.679 20.622 -7.273 1.00 33.09 143 ARG A CA 1
ATOM 1081 C C . ARG A 1 143 ? 12.812 21.193 -8.122 1.00 33.09 143 ARG A C 1
ATOM 1083 O O . ARG A 1 143 ? 13.363 22.235 -7.771 1.00 33.09 143 ARG A O 1
ATOM 1090 N N . CYS A 1 144 ? 13.173 20.503 -9.200 1.00 30.62 144 CYS A N 1
ATOM 1091 C CA . CYS A 1 144 ? 14.052 21.065 -10.219 1.00 30.62 144 CYS A CA 1
ATOM 1092 C C . CYS A 1 144 ? 13.436 22.372 -10.751 1.00 30.62 144 CYS A C 1
ATOM 1094 O O . CYS A 1 144 ? 12.253 22.393 -11.098 1.00 30.62 144 CYS A O 1
ATOM 1096 N N . LEU A 1 145 ? 14.240 23.441 -10.742 1.00 36.09 145 LEU A N 1
ATOM 1097 C CA . LEU A 1 145 ? 14.007 24.687 -11.479 1.00 36.09 145 LEU A CA 1
ATOM 1098 C C . LEU A 1 145 ? 14.249 24.467 -12.974 1.00 36.09 145 LEU A C 1
ATOM 1100 O O . LEU A 1 145 ? 15.174 23.685 -13.295 1.00 36.09 145 LEU A O 1
#

Solvent-accessible surface area (backbone atoms only — not comparable to full-atom values): 8820 Å² total; per-residue (Å²): 138,84,87,81,85,78,82,83,79,72,76,68,65,61,57,58,55,55,55,55,54,56,62,68,73,66,71,80,69,78,78,74,68,60,79,75,82,77,81,72,59,87,78,41,39,32,36,40,38,28,36,48,36,71,78,44,39,25,82,46,70,34,41,54,50,50,55,57,48,61,74,70,48,78,67,52,76,32,47,44,80,40,51,45,59,47,38,88,53,21,64,43,73,92,48,24,61,61,52,26,33,53,44,29,49,48,52,55,52,54,58,72,33,91,83,46,80,56,82,43,78,46,78,49,46,34,72,55,31,39,65,22,69,69,59,76,86,69,90,73,79,79,73,83,129

Sequence (145 aa):
MQHYPLAAHHPWVGFSLVLLFAIFAGSCSTETIPAPLPAQRAHTQYLLVVVHGSGDTAADWPADILQRVAAVVEHQELWDFVAYDWSSAAADKATAARTGLAIGEALGTQRASENYSYERIQLIGHSIIATASVQPVSSTVMRCL

Nearest PDB structures (foldseek):
  6y2z-assembly2_B  TM=2.124E-01  e=1.362E+00  Homo sapiens
  7obq-assembly1_x  TM=2.584E-01  e=2.160E+00  Canis lupus familiaris
  6y30-assembly1_A  TM=2.269E-01  e=2.812E+00  Homo sapiens
  6y32-assembly1_A  TM=2.765E-01  e=4.177E+00  Homo sapiens
  7nfx-assembly1_x  TM=2.090E-01  e=2.812E+00  Homo sapiens

Foldseek 3Di:
DDDDDDDDPDPPPVVVVVVVVVVVVPPPPPLPQDDADDFDDPQAQEEEEEEEAQPDFLPPVLVVVQVVCCVPDPPSVNYDYYSDGPHVQSPDPVCRLVSLLVNLLRNVVSCVDPRDNHPYYHYHYDDSNVVNVPDDNPVDPPDDD

pLDDT: mean 72.7, std 19.67, range [30.62, 96.19]

Secondary structure (DSSP, 8-state):
-PPPPP----THHHHHHHHHHHHHTT------PPPPPPPPPTT--EEEEEE--TT--TTTHHHHHHHHHHTT-TTGGGEEEEEE--HHHHT-TTTHHHHHHHHHHHHHHHHTSTT---SEEEEEE-THHHHHTTS----------